Protein AF-A0A8S8XVE1-F1 (afdb_monomer_lite)

Sequence (46 aa):
MPAEILSDIKKHVGDDKKFVSVADAVRTACRKLLDQLDEIDMRNGR

Secondary structure (DSSP, 8-state):
--HHHHHHHHHT-STTSS-SSHHHHHHHHHHHHHHHHHHHHHHH--

Radius of gyration: 14.23 Å; chains: 1; bounding box: 27×19×39 Å

pLDDT: mean 76.03, std 9.96, range [53.06, 90.69]

Structure (mmCIF, N/CA/C/O backbone):
data_AF-A0A8S8XVE1-F1
#
_entry.id   AF-A0A8S8XVE1-F1
#
loop_
_atom_site.group_PDB
_atom_site.id
_atom_site.type_symbol
_atom_site.label_atom_id
_atom_site.label_alt_id
_atom_site.label_comp_id
_atom_site.label_asym_id
_atom_site.label_entity_id
_atom_site.label_seq_id
_atom_site.pdbx_PDB_ins_code
_atom_site.Cartn_x
_atom_site.Cartn_y
_atom_site.Cartn_z
_atom_site.occupancy
_atom_site.B_iso_or_equiv
_atom_site.auth_seq_id
_atom_site.aut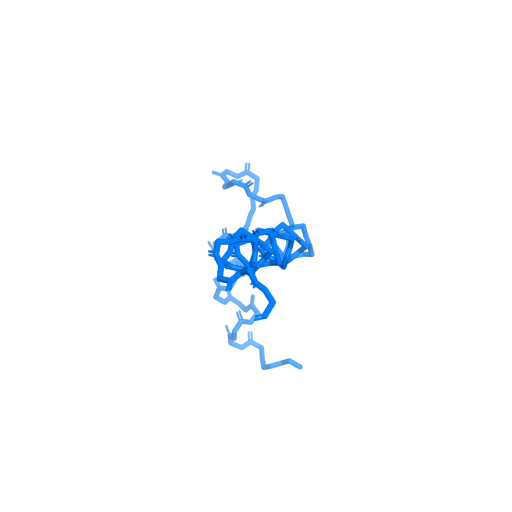h_comp_id
_atom_site.auth_asym_id
_atom_site.auth_atom_id
_atom_site.pdbx_PDB_model_num
ATOM 1 N N . MET A 1 1 ? -5.760 -13.515 -12.567 1.00 59.78 1 MET A N 1
ATOM 2 C CA . MET A 1 1 ? -5.902 -12.052 -12.397 1.00 59.78 1 MET A CA 1
ATOM 3 C C . MET A 1 1 ? -6.086 -11.414 -13.765 1.00 59.78 1 MET A C 1
ATOM 5 O O . MET A 1 1 ? -5.296 -11.747 -14.643 1.00 59.78 1 MET A O 1
ATOM 9 N N . PRO A 1 2 ? -7.093 -10.548 -13.968 1.00 76.94 2 PRO A N 1
ATOM 10 C CA . PRO A 1 2 ? -7.289 -9.839 -15.233 1.00 76.94 2 PRO A CA 1
ATOM 11 C C . PRO A 1 2 ? -6.093 -8.928 -15.547 1.00 76.94 2 PRO A C 1
ATOM 13 O O . PRO A 1 2 ? -5.593 -8.225 -14.666 1.00 76.94 2 PRO A O 1
ATOM 16 N N . ALA A 1 3 ? -5.627 -8.939 -16.797 1.00 77.38 3 ALA A N 1
ATOM 17 C CA . ALA A 1 3 ? -4.430 -8.209 -17.225 1.00 77.38 3 ALA A CA 1
ATOM 18 C C . ALA A 1 3 ? -4.589 -6.676 -17.171 1.00 77.38 3 ALA A C 1
ATOM 20 O O . ALA A 1 3 ? -3.603 -5.958 -16.990 1.00 77.38 3 ALA A O 1
ATOM 21 N N . GLU A 1 4 ? -5.821 -6.177 -17.281 1.00 74.81 4 GLU A N 1
ATOM 22 C CA . GLU A 1 4 ? -6.140 -4.746 -17.206 1.00 74.81 4 GLU A CA 1
ATOM 23 C C . GLU A 1 4 ? -5.909 -4.184 -15.801 1.00 74.81 4 GLU A C 1
ATOM 25 O O . GLU A 1 4 ? -5.213 -3.185 -15.648 1.00 74.81 4 GLU A O 1
ATOM 30 N N . ILE A 1 5 ? -6.380 -4.891 -14.769 1.00 75.44 5 ILE A N 1
ATOM 31 C CA . ILE A 1 5 ? -6.166 -4.518 -13.362 1.00 75.44 5 ILE A CA 1
ATOM 32 C C . ILE A 1 5 ? -4.667 -4.533 -13.032 1.00 75.44 5 ILE A C 1
ATOM 34 O O . ILE A 1 5 ? -4.150 -3.627 -12.383 1.00 75.44 5 ILE A O 1
ATOM 38 N N . LEU A 1 6 ? -3.937 -5.542 -13.523 1.00 72.44 6 LEU A N 1
ATOM 39 C CA . LEU A 1 6 ? -2.490 -5.626 -13.322 1.00 72.44 6 LEU A CA 1
ATOM 40 C C . LEU A 1 6 ? -1.755 -4.461 -13.999 1.00 72.44 6 LEU A C 1
ATOM 42 O O . LEU A 1 6 ? -0.808 -3.923 -13.430 1.00 72.44 6 LEU A O 1
ATOM 46 N N . SER A 1 7 ? -2.185 -4.076 -15.200 1.00 77.00 7 SER A N 1
ATOM 47 C CA . SER A 1 7 ? -1.619 -2.939 -15.929 1.00 77.00 7 SER A CA 1
ATOM 48 C C . SER A 1 7 ? -1.902 -1.614 -15.227 1.00 77.00 7 SER A C 1
ATOM 50 O O . SER A 1 7 ? -1.024 -0.756 -15.179 1.00 77.00 7 SER A O 1
ATOM 52 N 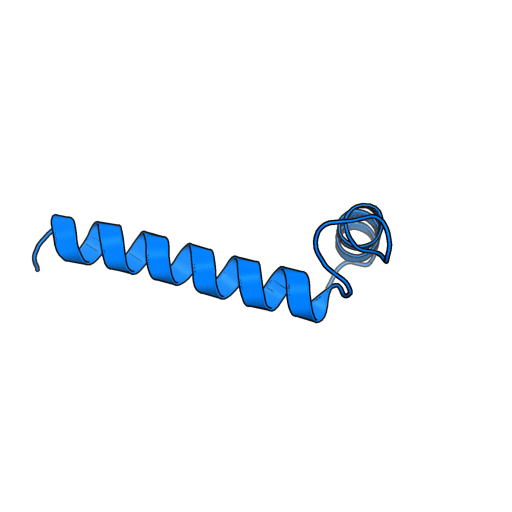N . ASP A 1 8 ? -3.081 -1.454 -14.633 1.00 77.38 8 ASP A N 1
ATOM 53 C CA . ASP A 1 8 ? -3.452 -0.234 -13.917 1.00 77.38 8 ASP A CA 1
ATOM 54 C C . ASP A 1 8 ? -2.705 -0.077 -12.582 1.00 77.38 8 ASP A C 1
ATOM 56 O O . ASP A 1 8 ? -2.188 0.997 -12.260 1.00 77.38 8 ASP A O 1
ATOM 60 N N . ILE A 1 9 ? -2.517 -1.183 -11.854 1.00 73.12 9 ILE A N 1
ATOM 61 C CA . ILE A 1 9 ? -1.678 -1.205 -10.650 1.00 73.12 9 ILE A CA 1
ATOM 62 C C . ILE A 1 9 ? -0.211 -0.954 -11.018 1.00 73.12 9 ILE A C 1
ATOM 64 O O . ILE A 1 9 ? 0.459 -0.170 -10.351 1.00 73.12 9 ILE A O 1
ATOM 68 N N . LYS A 1 10 ? 0.291 -1.546 -12.112 1.00 71.56 10 LYS A N 1
ATOM 69 C CA . LYS A 1 10 ? 1.643 -1.263 -12.622 1.00 71.56 10 LYS A CA 1
ATOM 70 C C . LYS A 1 10 ? 1.823 0.197 -13.029 1.00 71.56 10 LYS A C 1
ATOM 72 O O . LYS A 1 10 ? 2.892 0.738 -12.802 1.00 71.56 10 LYS A O 1
ATOM 77 N N . LYS A 1 11 ? 0.801 0.882 -13.557 1.00 74.06 11 LYS A N 1
ATOM 78 C CA . LYS A 1 11 ? 0.883 2.337 -13.791 1.00 74.06 11 LYS A CA 1
ATOM 79 C C . LYS A 1 11 ? 1.094 3.121 -12.496 1.00 74.06 11 LYS A C 1
ATOM 81 O O . LYS A 1 11 ? 1.617 4.230 -12.549 1.00 74.06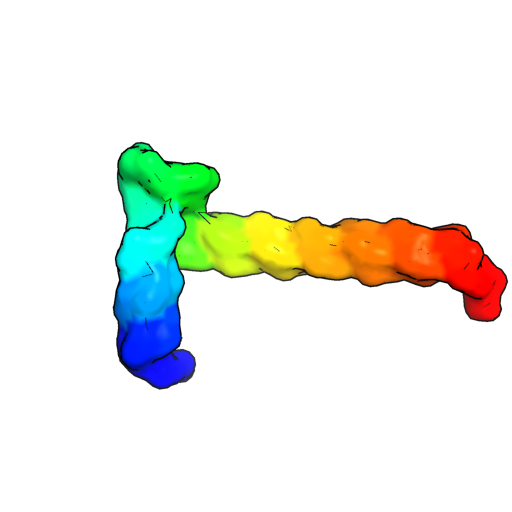 11 LYS A O 1
ATOM 86 N N . HIS A 1 12 ? 0.700 2.579 -11.346 1.00 71.25 12 HIS A N 1
ATOM 87 C CA . HIS A 1 12 ? 0.814 3.205 -10.026 1.00 71.25 12 HIS A CA 1
ATOM 88 C C . HIS A 1 12 ? 1.989 2.683 -9.177 1.00 71.25 12 HIS A C 1
ATOM 90 O O . HIS A 1 12 ? 2.153 3.127 -8.042 1.00 71.25 12 HIS A O 1
ATOM 96 N N . VAL A 1 13 ? 2.841 1.818 -9.736 1.00 66.62 13 VAL A N 1
ATOM 97 C CA . VAL A 1 13 ? 3.973 1.159 -9.065 1.00 66.62 13 VAL A CA 1
ATOM 98 C C . VAL A 1 13 ? 5.224 1.266 -9.945 1.00 66.62 13 VAL A C 1
ATOM 100 O O . VAL A 1 13 ? 5.155 1.004 -11.140 1.00 66.62 13 VAL A O 1
ATOM 103 N N . GLY A 1 14 ? 6.373 1.624 -9.375 1.00 63.50 14 GLY A N 1
ATOM 104 C CA . GLY A 1 14 ? 7.631 1.806 -10.110 1.00 63.50 14 GLY A CA 1
ATOM 105 C C . GLY A 1 14 ? 8.599 2.726 -9.366 1.00 63.50 14 GLY A C 1
ATOM 106 O 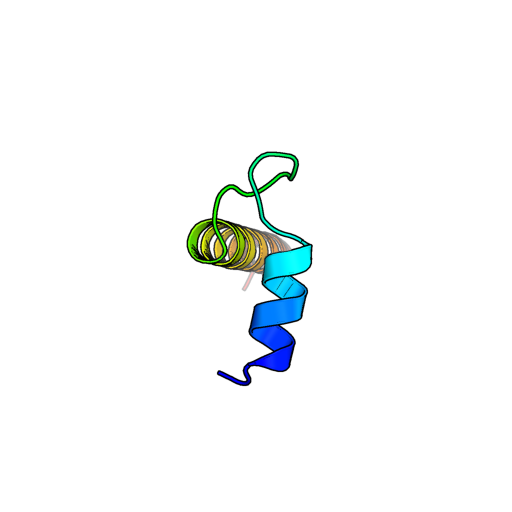O . GLY A 1 14 ? 8.198 3.338 -8.382 1.00 63.50 14 GLY A O 1
ATOM 107 N N . ASP A 1 15 ? 9.847 2.826 -9.837 1.00 58.38 15 ASP A N 1
ATOM 108 C CA . ASP A 1 15 ? 10.969 3.500 -9.151 1.00 58.38 15 ASP A CA 1
ATOM 109 C C . ASP A 1 15 ? 10.703 4.948 -8.693 1.00 58.38 15 ASP A C 1
ATOM 111 O O . ASP A 1 15 ? 11.237 5.367 -7.671 1.00 58.38 15 ASP A O 1
ATOM 115 N N . ASP A 1 16 ? 9.836 5.695 -9.386 1.00 60.53 16 ASP A N 1
ATOM 116 C CA . ASP A 1 16 ? 9.464 7.079 -9.026 1.00 60.53 16 ASP A CA 1
ATOM 117 C C . ASP A 1 16 ? 8.206 7.166 -8.129 1.00 60.53 16 ASP A C 1
ATOM 119 O O . ASP A 1 16 ? 7.694 8.240 -7.811 1.00 60.53 16 ASP A O 1
ATOM 123 N N . LYS A 1 17 ? 7.639 6.019 -7.741 1.00 62.97 17 LYS A N 1
ATOM 124 C CA . LYS A 1 17 ? 6.403 5.910 -6.956 1.00 62.97 17 LYS A CA 1
ATOM 125 C C . LYS A 1 17 ? 6.658 5.213 -5.626 1.00 62.97 17 LYS A C 1
ATOM 127 O O . LYS A 1 17 ? 7.637 4.513 -5.416 1.00 62.97 17 LYS A O 1
ATOM 132 N N . LYS A 1 18 ? 5.709 5.384 -4.703 1.00 61.41 18 LYS A N 1
ATOM 133 C CA . LYS A 1 18 ? 5.791 4.946 -3.298 1.00 61.41 18 LYS A CA 1
ATOM 134 C C . LYS A 1 18 ? 6.032 3.436 -3.090 1.00 61.41 18 LYS A C 1
ATOM 136 O O . LYS A 1 18 ? 6.307 3.034 -1.965 1.00 61.41 18 LYS A O 1
ATOM 141 N N . PHE A 1 19 ? 5.908 2.610 -4.134 1.00 60.38 19 PHE A N 1
ATOM 142 C CA . PHE A 1 19 ? 6.078 1.159 -4.070 1.00 60.38 19 PHE A CA 1
ATOM 143 C C . PHE A 1 19 ? 6.917 0.652 -5.247 1.00 60.38 19 PHE A C 1
ATOM 145 O O . PHE A 1 19 ? 6.585 0.906 -6.406 1.00 60.38 19 PHE A O 1
ATOM 152 N N . VAL A 1 20 ? 7.964 -0.114 -4.925 1.00 67.75 20 VAL A N 1
ATOM 153 C CA . VAL A 1 20 ? 8.986 -0.615 -5.863 1.00 67.75 20 VAL A CA 1
ATOM 154 C C . VAL A 1 20 ? 8.446 -1.730 -6.769 1.00 67.75 20 VAL A C 1
ATOM 156 O O . VAL A 1 20 ? 8.863 -1.883 -7.911 1.00 67.75 20 VAL A O 1
ATOM 159 N N . SER A 1 21 ? 7.490 -2.525 -6.282 1.00 73.00 21 SER A N 1
ATOM 160 C CA . SER A 1 21 ? 6.905 -3.635 -7.040 1.00 73.00 21 SER A CA 1
ATOM 161 C C . SER A 1 21 ? 5.450 -3.876 -6.659 1.00 73.00 21 SER A C 1
ATOM 163 O O . SER A 1 21 ? 5.025 -3.569 -5.546 1.00 73.00 21 SER A O 1
ATOM 165 N N . VAL A 1 22 ? 4.680 -4.471 -7.578 1.00 74.50 22 VAL A N 1
ATOM 166 C CA . VAL A 1 22 ? 3.250 -4.756 -7.376 1.00 74.50 22 VAL A CA 1
ATOM 167 C C . VAL A 1 22 ? 3.073 -5.679 -6.175 1.00 74.50 22 VAL A C 1
ATOM 169 O O . VAL A 1 22 ? 2.157 -5.494 -5.384 1.00 74.50 22 VAL A O 1
ATOM 172 N N . ALA A 1 23 ? 3.992 -6.629 -5.990 1.00 81.31 23 ALA A N 1
ATOM 173 C CA . ALA A 1 23 ? 3.987 -7.521 -4.835 1.00 81.31 23 ALA A CA 1
ATOM 174 C C . ALA A 1 23 ? 4.166 -6.767 -3.506 1.00 81.31 23 ALA A C 1
ATOM 176 O O . ALA A 1 23 ? 3.535 -7.120 -2.511 1.00 81.31 23 ALA A O 1
ATOM 177 N N . ASP A 1 24 ? 4.996 -5.723 -3.493 1.00 78.44 24 ASP A N 1
ATOM 178 C CA . ASP A 1 24 ? 5.271 -4.926 -2.296 1.00 78.44 24 ASP A CA 1
ATOM 179 C C . ASP A 1 24 ? 4.128 -3.944 -1.991 1.00 78.44 24 ASP A C 1
ATOM 181 O O . ASP A 1 24 ? 3.694 -3.803 -0.844 1.00 78.44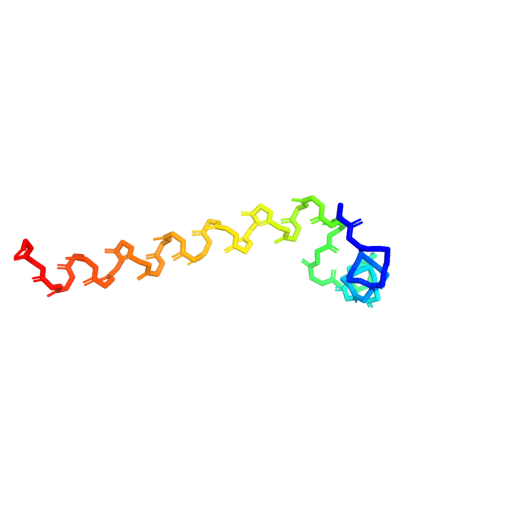 24 ASP A O 1
ATOM 185 N N . ALA A 1 25 ? 3.541 -3.362 -3.043 1.00 81.38 25 ALA A N 1
ATOM 186 C CA . ALA A 1 25 ? 2.328 -2.555 -2.954 1.00 81.38 25 ALA A CA 1
ATOM 187 C C . ALA A 1 25 ? 1.153 -3.367 -2.388 1.00 81.38 25 ALA A C 1
ATOM 189 O O . ALA A 1 25 ? 0.497 -2.931 -1.443 1.00 81.38 25 ALA A O 1
ATOM 190 N N . VAL A 1 26 ? 0.919 -4.574 -2.917 1.00 82.31 26 VAL A N 1
ATOM 191 C CA . VAL A 1 26 ? -0.152 -5.470 -2.454 1.00 82.31 26 VAL A CA 1
ATOM 192 C C . VAL A 1 26 ? 0.100 -5.920 -1.016 1.00 82.31 26 VAL A C 1
ATOM 194 O O . VAL A 1 26 ? -0.815 -5.867 -0.200 1.00 82.31 26 VAL A O 1
ATOM 197 N N . ARG A 1 27 ? 1.337 -6.294 -0.658 1.00 86.25 27 ARG A N 1
ATOM 198 C CA . ARG A 1 27 ? 1.686 -6.682 0.719 1.00 86.25 27 ARG A CA 1
ATOM 199 C C . ARG A 1 27 ? 1.414 -5.554 1.713 1.00 86.25 27 ARG A C 1
ATOM 201 O O . ARG A 1 27 ? 0.814 -5.795 2.759 1.00 86.25 27 ARG A O 1
ATOM 208 N N . THR A 1 28 ? 1.839 -4.337 1.385 1.00 85.94 28 THR A N 1
ATOM 209 C CA . THR A 1 28 ? 1.641 -3.172 2.252 1.00 85.94 28 THR A CA 1
ATOM 210 C C . THR A 1 28 ? 0.165 -2.804 2.363 1.00 85.94 28 THR A C 1
ATOM 212 O O . THR A 1 28 ? -0.306 -2.511 3.459 1.00 85.94 28 THR A O 1
ATOM 215 N N . ALA A 1 29 ? -0.581 -2.864 1.257 1.00 84.81 29 ALA A N 1
ATOM 216 C CA . ALA A 1 29 ? -2.018 -2.618 1.254 1.00 84.81 29 ALA A CA 1
ATOM 217 C C . ALA A 1 29 ? -2.773 -3.641 2.115 1.00 84.81 29 ALA A C 1
ATOM 219 O O . ALA A 1 29 ? -3.584 -3.239 2.944 1.00 84.81 29 ALA A O 1
ATOM 220 N N . CYS A 1 30 ? -2.460 -4.936 1.985 1.00 88.38 30 CYS A N 1
ATOM 221 C CA . CYS A 1 30 ? -3.056 -5.981 2.817 1.00 88.38 30 CYS A CA 1
ATOM 222 C C . CYS A 1 30 ? -2.751 -5.773 4.303 1.00 88.38 30 CYS A C 1
ATOM 224 O O . CYS A 1 30 ? -3.662 -5.869 5.117 1.00 88.38 30 CYS A O 1
ATOM 226 N N . ARG A 1 31 ? -1.500 -5.449 4.664 1.00 90.19 31 ARG A N 1
ATOM 227 C CA . ARG A 1 31 ? -1.136 -5.175 6.063 1.00 90.19 31 ARG A CA 1
ATOM 228 C C . ARG A 1 31 ? -1.895 -3.969 6.607 1.00 90.19 31 ARG A C 1
ATOM 230 O O . ARG A 1 31 ? -2.522 -4.079 7.643 1.00 90.19 31 ARG A O 1
ATOM 237 N N . LYS A 1 32 ? -1.919 -2.860 5.869 1.00 89.31 32 LYS A N 1
ATOM 238 C CA . LYS A 1 32 ? -2.612 -1.643 6.302 1.00 89.31 32 LYS A CA 1
ATOM 239 C C . LYS A 1 32 ? -4.122 -1.843 6.450 1.00 89.31 32 LYS A C 1
ATOM 241 O O . LYS A 1 32 ? -4.727 -1.244 7.328 1.00 89.31 32 LYS A O 1
ATOM 246 N N . LEU A 1 33 ? -4.727 -2.656 5.586 1.00 90.69 33 LEU A N 1
ATOM 247 C CA . LEU A 1 33 ? -6.143 -2.998 5.681 1.00 90.69 33 LEU A CA 1
ATOM 248 C C . LEU A 1 33 ? -6.427 -3.855 6.921 1.00 90.69 33 LEU A C 1
ATOM 250 O O . LEU A 1 33 ? -7.397 -3.588 7.620 1.00 90.69 33 LEU A O 1
ATOM 254 N N . LEU A 1 34 ? -5.567 -4.835 7.213 1.00 89.69 34 LEU A N 1
ATOM 255 C CA . LEU A 1 34 ? -5.652 -5.636 8.436 1.00 89.69 34 LEU A CA 1
ATOM 256 C C . LEU A 1 34 ? -5.436 -4.781 9.688 1.00 89.69 34 LEU A C 1
ATOM 258 O O . LEU A 1 34 ? -6.256 -4.855 10.585 1.00 89.69 34 LEU A O 1
ATOM 262 N N . ASP A 1 35 ? -4.437 -3.895 9.707 1.00 89.25 35 ASP A N 1
ATOM 263 C CA . ASP A 1 35 ? -4.199 -2.983 10.835 1.00 89.25 35 ASP A CA 1
ATOM 264 C C . ASP A 1 35 ? -5.414 -2.067 11.085 1.00 89.25 35 ASP A C 1
ATOM 266 O O . ASP A 1 35 ? -5.775 -1.795 12.226 1.00 89.25 35 ASP A O 1
ATOM 270 N N . GLN A 1 36 ? -6.074 -1.601 10.017 1.00 88.75 36 GLN A N 1
ATOM 271 C CA . GLN A 1 36 ? -7.306 -0.812 10.125 1.00 88.75 36 GLN A CA 1
ATOM 272 C C . GLN A 1 36 ? -8.478 -1.633 10.663 1.00 88.75 36 GLN A C 1
ATOM 274 O O . GLN A 1 36 ? -9.259 -1.124 11.463 1.00 88.75 36 GLN A O 1
ATOM 279 N N . LEU A 1 37 ? -8.616 -2.883 10.219 1.00 86.88 37 LEU A N 1
ATOM 280 C CA . LEU A 1 37 ? -9.621 -3.806 10.740 1.00 86.88 37 LEU A CA 1
ATOM 2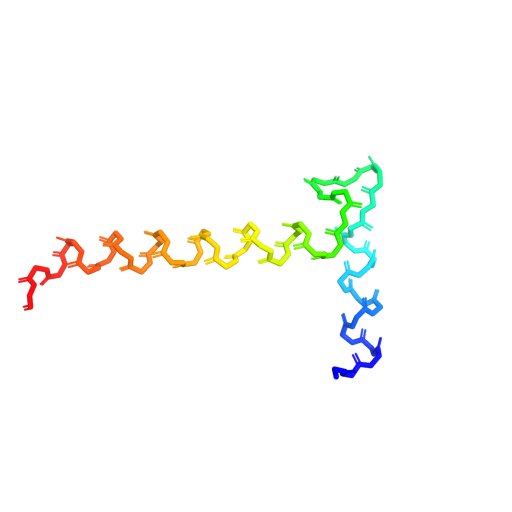81 C C . LEU A 1 37 ? -9.361 -4.111 12.219 1.00 86.88 37 LEU A C 1
ATOM 283 O O . LEU A 1 37 ? -10.293 -4.018 13.007 1.00 86.88 37 LEU A O 1
ATOM 287 N N . ASP A 1 38 ? -8.110 -4.357 12.606 1.00 85.31 38 ASP A N 1
ATOM 288 C CA . ASP A 1 38 ? -7.698 -4.582 13.993 1.00 85.31 38 ASP A CA 1
ATOM 289 C C . ASP A 1 38 ? -7.952 -3.343 14.865 1.00 85.31 38 ASP A C 1
ATOM 291 O O . ASP A 1 38 ? -8.442 -3.467 15.983 1.00 85.31 38 ASP A O 1
ATOM 295 N N . GLU A 1 39 ? -7.681 -2.127 14.376 1.00 85.56 39 GLU A N 1
ATOM 296 C CA . GLU A 1 39 ? -8.028 -0.888 15.090 1.00 85.56 39 GLU A CA 1
ATOM 297 C C . GLU A 1 39 ? -9.538 -0.736 15.306 1.00 85.56 39 GLU A C 1
ATOM 299 O O . GLU A 1 39 ? -9.972 -0.267 16.365 1.00 85.56 39 GLU A O 1
ATOM 304 N N . ILE A 1 40 ? -10.342 -1.110 14.309 1.00 84.25 40 ILE A N 1
ATOM 305 C CA . ILE A 1 40 ? -11.803 -1.078 14.400 1.00 84.25 40 ILE A CA 1
ATOM 306 C C . ILE A 1 40 ? -12.289 -2.135 15.395 1.00 84.25 40 ILE A C 1
ATOM 308 O O . ILE A 1 40 ? -13.095 -1.804 16.262 1.00 84.25 40 ILE A O 1
ATOM 312 N N . ASP A 1 41 ? -11.769 -3.360 15.331 1.00 77.62 41 ASP A N 1
ATOM 313 C CA . ASP A 1 41 ? -12.106 -4.446 16.259 1.00 77.62 41 ASP A CA 1
ATOM 314 C C . ASP A 1 41 ? -11.681 -4.113 17.695 1.00 77.62 41 ASP A C 1
ATOM 316 O O . ASP A 1 41 ? -12.452 -4.308 18.636 1.00 77.62 41 ASP A O 1
ATOM 320 N N . MET A 1 42 ? -10.502 -3.514 17.888 1.00 80.12 42 MET A N 1
ATOM 321 C CA . MET A 1 42 ? -10.049 -3.036 19.198 1.00 80.12 42 MET A CA 1
ATOM 322 C C . MET A 1 42 ? -10.963 -1.950 19.772 1.00 80.12 42 MET A C 1
ATOM 324 O O . MET A 1 42 ? -11.150 -1.889 20.988 1.00 80.12 42 MET A O 1
ATOM 328 N N . ARG A 1 43 ? -11.540 -1.090 18.922 1.00 73.25 43 ARG A N 1
ATOM 329 C CA . ARG A 1 43 ? -12.511 -0.068 19.343 1.00 73.25 43 ARG A CA 1
ATOM 330 C C . ARG A 1 43 ? -13.911 -0.624 19.576 1.00 73.25 43 ARG A C 1
ATOM 332 O O . ARG A 1 43 ? -14.597 -0.117 20.458 1.00 73.25 43 ARG A O 1
ATOM 339 N N . ASN A 1 44 ? -14.323 -1.631 18.811 1.00 68.00 44 ASN A N 1
ATOM 340 C CA . ASN A 1 44 ? -15.635 -2.260 18.942 1.00 68.00 44 ASN A CA 1
ATOM 341 C C . ASN A 1 44 ? -15.687 -3.346 20.021 1.00 68.00 44 ASN A C 1
ATOM 343 O O . ASN A 1 44 ? -16.783 -3.708 20.425 1.00 68.00 44 ASN A O 1
ATOM 347 N N . GLY A 1 45 ? -14.543 -3.784 20.555 1.00 66.62 45 GLY A N 1
ATOM 348 C CA . GLY A 1 45 ? -14.455 -4.389 21.880 1.00 66.62 45 GLY A CA 1
ATOM 349 C C . GLY A 1 45 ? -15.351 -5.611 22.087 1.00 66.62 45 GLY A C 1
ATOM 350 O O . GLY A 1 45 ? -16.167 -5.584 23.001 1.00 66.62 45 GLY A O 1
ATOM 351 N N . ARG A 1 46 ? -15.088 -6.688 21.332 1.00 53.06 46 ARG A N 1
ATOM 352 C CA . ARG A 1 46 ? -15.773 -8.002 21.360 1.00 53.06 46 ARG A CA 1
ATOM 353 C C . ARG A 1 46 ? -17.152 -8.054 20.707 1.00 53.06 46 ARG A C 1
ATOM 355 O O . ARG A 1 46 ? -18.103 -7.453 21.245 1.00 53.06 46 ARG A O 1
#

Foldseek 3Di:
DDVVVVVVLVVQEPDVHPHHDSVRVVVVVVVVVVVVVVVVCVVVPD